Protein AF-A0A847JLF2-F1 (afdb_monomer_lite)

Foldseek 3Di:
DCVVVVVVVVVPDDPQDADEAEAPFPDPDQQVPDPCSLVRLQVRLVVCVVVVHQEYEHQAQDDDPVSVVSCVVRNPRRQEYAYHPADEDDGDFDADASYTRGYAPDDHPVCNPPALVVRLVVVVVVVVPDPDPPDAHHHHDDCVRDPPVSVVVSVVPPPDPSDDDGYPSVSSVVVNVVVVHD

Secondary structure (DSSP, 8-state):
--HHHHHHHHHH--TT----BPTTSSSS--GGG-TTHHHHHHHHHHHHHHTT--EEEES-SS--HHHHHHHHHH-TT--EEEE-SSBSS---EEEETTEEEEE--B-BGGGTT--HHHHHHHHHHHHHH--SSS----B---TTT--HHHHHHHHHT---TT-----HHHHHHHHHHHTT--

pLDDT: mean 93.39, std 6.18, range [45.09, 98.31]

Radius of gyration: 16.46 Å; chains: 1; bounding box: 40×37×43 Å

Structure (mmCIF, N/CA/C/O backbone):
data_AF-A0A847JLF2-F1
#
_entry.id   AF-A0A847JLF2-F1
#
loop_
_atom_site.group_PDB
_atom_site.id
_atom_site.type_symbol
_atom_site.label_atom_id
_atom_site.label_alt_id
_atom_site.label_comp_id
_atom_site.label_asym_id
_atom_site.label_entity_id
_atom_site.label_seq_id
_atom_site.pdbx_PDB_ins_code
_atom_site.Cartn_x
_atom_site.Cartn_y
_atom_site.Cartn_z
_atom_site.occupancy
_atom_site.B_iso_or_equiv
_atom_site.auth_seq_id
_atom_site.auth_comp_id
_atom_site.auth_asym_id
_atom_site.auth_atom_id
_atom_site.pdbx_PDB_model_num
ATOM 1 N N . ILE A 1 1 ? 17.623 -10.512 -7.461 1.00 85.69 1 ILE A N 1
ATOM 2 C CA . ILE A 1 1 ? 18.823 -9.986 -6.758 1.00 85.69 1 ILE A CA 1
ATOM 3 C C . ILE A 1 1 ? 19.161 -10.735 -5.464 1.00 85.69 1 ILE A C 1
ATOM 5 O O . ILE A 1 1 ? 20.339 -10.881 -5.190 1.00 85.69 1 ILE A O 1
ATOM 9 N N . ALA A 1 2 ? 18.183 -11.239 -4.695 1.00 94.06 2 ALA A N 1
ATOM 10 C CA . ALA A 1 2 ? 18.441 -12.006 -3.467 1.00 94.06 2 ALA A CA 1
ATOM 11 C C . ALA A 1 2 ? 17.383 -13.119 -3.257 1.00 94.06 2 ALA A C 1
ATOM 13 O O . ALA A 1 2 ? 16.514 -12.974 -2.398 1.00 94.06 2 ALA A O 1
ATOM 14 N N . PRO A 1 3 ? 17.403 -14.206 -4.056 1.00 93.00 3 PRO A N 1
ATOM 15 C CA . PRO A 1 3 ? 16.352 -15.232 -4.028 1.00 93.00 3 PRO A CA 1
ATOM 16 C C . PRO A 1 3 ? 16.205 -15.912 -2.658 1.00 93.00 3 PRO A C 1
ATOM 18 O O . PRO A 1 3 ? 15.087 -16.065 -2.189 1.00 93.00 3 PRO A O 1
ATOM 21 N N . ALA A 1 4 ? 17.309 -16.206 -1.964 1.00 96.94 4 ALA A N 1
ATOM 22 C CA . ALA A 1 4 ? 17.264 -16.817 -0.631 1.00 96.94 4 ALA A CA 1
ATOM 23 C C . ALA A 1 4 ? 16.631 -15.904 0.438 1.00 96.94 4 ALA A C 1
ATOM 25 O O . ALA A 1 4 ? 15.988 -16.378 1.370 1.00 96.94 4 ALA A O 1
ATOM 26 N N . LEU A 1 5 ? 16.795 -14.581 0.311 1.00 96.44 5 LEU A N 1
ATOM 27 C CA . LEU A 1 5 ? 16.148 -13.637 1.224 1.00 96.44 5 LEU A CA 1
ATOM 28 C C . LEU A 1 5 ? 14.638 -13.586 0.970 1.00 96.44 5 LEU A C 1
ATOM 30 O O . LEU A 1 5 ? 13.864 -13.571 1.921 1.00 96.44 5 LEU A O 1
ATOM 34 N N . LEU A 1 6 ? 14.229 -13.592 -0.301 1.00 94.00 6 LEU A N 1
ATOM 35 C CA . LEU A 1 6 ? 12.818 -13.668 -0.673 1.00 94.00 6 LEU A CA 1
ATOM 36 C C . LEU A 1 6 ? 12.184 -14.968 -0.162 1.00 94.00 6 LEU A C 1
ATOM 38 O O . LEU A 1 6 ? 11.143 -14.914 0.482 1.00 94.00 6 LEU A O 1
ATOM 42 N N . GLU A 1 7 ? 12.837 -16.109 -0.386 1.00 95.12 7 GLU A N 1
ATOM 43 C CA . GLU A 1 7 ? 12.384 -17.415 0.101 1.00 95.12 7 GLU A CA 1
ATOM 44 C C . GLU A 1 7 ? 12.225 -17.426 1.623 1.00 95.12 7 GLU A C 1
ATOM 46 O O . GLU A 1 7 ? 11.225 -17.921 2.133 1.00 95.12 7 GLU A O 1
ATOM 51 N N . ARG A 1 8 ? 13.153 -16.799 2.357 1.00 96.50 8 ARG A N 1
ATOM 52 C CA . ARG A 1 8 ? 13.026 -16.645 3.807 1.00 96.50 8 ARG A CA 1
ATOM 53 C C . ARG A 1 8 ? 11.766 -15.869 4.199 1.00 96.50 8 ARG A C 1
ATOM 55 O O . ARG A 1 8 ? 11.070 -16.312 5.103 1.00 96.50 8 ARG A O 1
ATOM 62 N N . TYR A 1 9 ? 11.473 -14.735 3.560 1.00 95.25 9 TYR A N 1
ATOM 63 C CA . TYR A 1 9 ? 10.260 -13.970 3.875 1.00 95.25 9 TYR A CA 1
ATOM 64 C C . TYR A 1 9 ? 8.991 -14.750 3.535 1.00 95.25 9 TYR A C 1
ATOM 66 O O . TYR A 1 9 ? 8.081 -14.806 4.355 1.00 95.25 9 TYR A O 1
ATOM 74 N N . LEU A 1 10 ? 8.951 -15.390 2.365 1.00 93.69 10 LEU A N 1
ATOM 75 C CA . LEU A 1 10 ? 7.804 -16.195 1.942 1.00 93.69 10 LEU A CA 1
ATOM 76 C C . LEU A 1 10 ? 7.587 -17.407 2.858 1.00 93.69 10 LEU A C 1
ATOM 78 O O . LEU A 1 10 ? 6.455 -17.703 3.212 1.00 93.69 10 LEU A O 1
ATOM 82 N N . GLY A 1 11 ? 8.659 -18.075 3.288 1.00 95.00 11 GLY A N 1
ATOM 83 C CA . GLY A 1 11 ? 8.584 -19.231 4.184 1.00 95.00 11 GLY A CA 1
ATOM 84 C C . GLY A 1 11 ? 8.275 -18.891 5.646 1.00 95.00 11 GLY A C 1
ATOM 85 O O . GLY A 1 11 ? 7.952 -19.792 6.414 1.00 95.00 11 GLY A O 1
ATOM 86 N N . GLN A 1 12 ? 8.396 -17.621 6.050 1.00 96.19 12 GLN A N 1
ATOM 87 C CA . GLN A 1 12 ? 8.065 -17.149 7.402 1.00 96.19 12 GLN A CA 1
ATOM 88 C C . GLN A 1 12 ? 6.726 -16.407 7.478 1.00 96.19 12 GLN A C 1
ATOM 90 O O . GLN A 1 12 ? 6.264 -16.139 8.585 1.00 96.19 12 GLN A O 1
ATOM 95 N N . ALA A 1 13 ? 6.125 -16.066 6.336 1.00 94.31 13 ALA A N 1
ATOM 96 C CA . ALA A 1 13 ? 4.830 -15.407 6.280 1.00 94.31 13 ALA A CA 1
ATOM 97 C C . ALA A 1 13 ? 3.734 -16.326 6.838 1.00 94.31 13 ALA A C 1
ATOM 99 O O . ALA A 1 13 ? 3.621 -17.492 6.454 1.00 94.31 13 ALA A O 1
ATOM 100 N N . SER A 1 14 ? 2.932 -15.793 7.753 1.00 94.88 14 SER A N 1
ATOM 101 C CA . SER A 1 14 ? 1.706 -16.423 8.231 1.00 94.88 14 SER A CA 1
ATOM 102 C C . SER A 1 14 ? 0.548 -16.190 7.256 1.00 94.88 14 SER A C 1
ATOM 104 O O . SER A 1 14 ? 0.658 -15.424 6.299 1.00 94.88 14 SER A O 1
ATOM 106 N N . GLU A 1 15 ? -0.599 -16.817 7.518 1.00 94.12 15 GLU A N 1
ATOM 107 C CA . GLU A 1 15 ? -1.830 -16.563 6.758 1.00 94.12 15 GLU A CA 1
ATOM 108 C C . GLU A 1 15 ? -2.351 -15.126 6.926 1.00 94.12 15 GLU A C 1
ATOM 110 O O . GLU A 1 15 ? -3.126 -14.669 6.094 1.00 94.12 15 GLU A O 1
ATOM 115 N N . GLU A 1 16 ? -1.895 -14.387 7.938 1.00 92.88 16 GLU A N 1
ATOM 116 C CA . GLU A 1 16 ? -2.266 -12.984 8.168 1.00 92.88 16 GLU A CA 1
ATOM 117 C C . GLU A 1 16 ? -1.297 -11.999 7.493 1.00 92.88 16 GLU A C 1
ATOM 119 O O . GLU A 1 16 ? -1.551 -10.793 7.442 1.00 92.88 16 GLU A O 1
ATOM 124 N N . ASP A 1 17 ? -0.189 -12.495 6.936 1.00 94.62 17 ASP A N 1
ATOM 125 C CA . ASP A 1 17 ? 0.800 -11.674 6.253 1.00 94.62 17 ASP A CA 1
ATOM 126 C C . ASP A 1 17 ? 0.485 -11.553 4.758 1.00 94.62 17 ASP A C 1
ATOM 128 O O . ASP A 1 17 ? 0.138 -12.513 4.069 1.00 94.62 17 ASP A O 1
ATOM 132 N N . CYS A 1 18 ? 0.665 -10.346 4.221 1.00 95.12 18 CYS A N 1
ATOM 133 C CA . CYS A 1 18 ? 0.537 -10.074 2.794 1.00 95.12 18 CYS A CA 1
ATOM 134 C C . CYS A 1 18 ? 1.832 -9.450 2.275 1.00 95.12 18 CYS A C 1
ATOM 136 O O . CYS A 1 18 ? 2.167 -8.309 2.602 1.00 95.12 18 CYS A O 1
ATOM 138 N N . ILE A 1 19 ? 2.564 -10.194 1.444 1.00 95.56 19 ILE A N 1
ATOM 139 C CA . ILE A 1 19 ? 3.737 -9.662 0.751 1.00 95.56 19 ILE A CA 1
ATOM 140 C C . ILE A 1 19 ? 3.269 -8.849 -0.457 1.00 95.56 19 ILE A C 1
ATOM 142 O O . ILE A 1 19 ? 2.570 -9.351 -1.337 1.00 95.56 19 ILE A O 1
ATOM 146 N N . ILE A 1 20 ? 3.689 -7.586 -0.507 1.00 95.81 20 ILE A N 1
ATOM 147 C CA . ILE A 1 20 ? 3.335 -6.643 -1.571 1.00 95.81 20 ILE A CA 1
ATOM 148 C C . ILE A 1 20 ? 4.580 -6.217 -2.346 1.00 95.81 20 ILE A C 1
ATOM 150 O O . ILE A 1 20 ? 5.665 -6.071 -1.777 1.00 95.81 20 ILE A O 1
ATOM 154 N N . ALA A 1 21 ? 4.430 -5.959 -3.645 1.00 96.56 21 ALA A N 1
ATOM 155 C CA . ALA A 1 21 ? 5.510 -5.358 -4.416 1.00 96.56 21 ALA A CA 1
ATOM 156 C C . ALA A 1 21 ? 5.692 -3.893 -3.996 1.00 96.56 21 ALA A C 1
ATOM 158 O O . ALA A 1 21 ? 4.724 -3.134 -3.877 1.00 96.56 21 ALA A O 1
ATOM 159 N N . GLY A 1 22 ? 6.944 -3.493 -3.776 1.00 93.88 22 GLY A N 1
ATOM 160 C CA . GLY A 1 22 ? 7.293 -2.120 -3.429 1.00 93.88 22 GLY A CA 1
ATOM 161 C C . GLY A 1 22 ? 6.982 -1.123 -4.554 1.00 93.88 22 GLY A C 1
ATOM 162 O O . GLY A 1 22 ? 6.673 -1.511 -5.681 1.00 93.88 22 GLY A O 1
ATOM 163 N N . PRO A 1 23 ? 7.066 0.186 -4.276 1.00 93.62 23 PRO A N 1
ATOM 164 C CA . PRO A 1 23 ? 6.735 1.205 -5.260 1.00 93.62 23 PRO A CA 1
ATOM 165 C C . PRO A 1 23 ? 7.698 1.158 -6.441 1.00 93.62 23 PRO A C 1
ATOM 167 O O . PRO A 1 23 ? 8.887 1.075 -6.206 1.00 93.62 23 PRO A O 1
ATOM 170 N N . SER A 1 24 ? 7.284 1.210 -7.708 1.00 94.44 24 SER A N 1
ATOM 171 C CA . SER A 1 24 ? 5.900 1.105 -8.213 1.00 94.44 24 SER A CA 1
ATOM 172 C C . SER A 1 24 ? 5.676 -0.214 -8.965 1.00 94.44 24 SER A C 1
ATOM 174 O O . SER A 1 24 ? 5.024 -0.221 -10.010 1.00 94.44 24 SER A O 1
ATOM 176 N N . GLY A 1 25 ? 6.264 -1.307 -8.471 1.00 95.38 25 GLY A N 1
ATOM 177 C CA . GLY A 1 25 ? 6.326 -2.605 -9.135 1.00 95.38 25 GLY A CA 1
ATOM 178 C C . GLY A 1 25 ? 7.646 -3.328 -8.871 1.00 95.38 25 GLY A C 1
ATOM 179 O O . GLY A 1 25 ? 8.142 -3.359 -7.748 1.00 95.38 25 GLY A O 1
ATOM 180 N N . ALA A 1 26 ? 8.263 -3.867 -9.924 1.00 94.69 26 ALA A N 1
ATOM 181 C CA . ALA A 1 26 ? 9.539 -4.590 -9.848 1.00 94.69 26 ALA A CA 1
ATOM 182 C C . ALA A 1 26 ? 10.765 -3.715 -9.495 1.00 94.69 26 ALA A C 1
ATOM 184 O O . ALA A 1 26 ? 11.894 -4.203 -9.458 1.00 94.69 26 ALA A O 1
ATOM 185 N N . GLY A 1 27 ? 10.577 -2.417 -9.251 1.00 94.19 27 GLY A N 1
ATOM 186 C CA . GLY A 1 27 ? 11.656 -1.505 -8.888 1.00 94.19 27 GLY A CA 1
ATOM 187 C C . GLY A 1 27 ? 11.159 -0.120 -8.494 1.00 94.19 27 GLY A C 1
ATOM 188 O O . GLY A 1 27 ? 10.014 0.245 -8.768 1.00 94.19 27 GLY A O 1
ATOM 189 N N . TYR A 1 28 ? 12.052 0.665 -7.892 1.00 94.94 28 TYR A N 1
ATOM 190 C CA . TYR A 1 28 ? 11.720 1.992 -7.388 1.00 94.94 28 TYR A CA 1
ATOM 191 C C . TYR A 1 28 ? 11.638 3.040 -8.491 1.00 94.94 28 TYR A C 1
ATOM 193 O O . TYR A 1 28 ? 12.649 3.577 -8.937 1.00 94.94 28 TYR A O 1
ATOM 201 N N . VAL A 1 29 ? 10.411 3.310 -8.948 1.00 95.19 29 VAL A N 1
ATOM 202 C CA . VAL A 1 29 ? 10.138 4.224 -10.063 1.00 95.19 29 VAL A CA 1
ATOM 203 C C . VAL A 1 29 ? 8.956 5.144 -9.783 1.00 95.19 29 VAL A C 1
ATOM 205 O O . VAL A 1 29 ? 8.016 4.801 -9.061 1.00 95.19 29 VAL A O 1
ATOM 208 N N . ILE A 1 30 ? 8.981 6.296 -10.450 1.00 94.25 30 ILE A N 1
ATOM 209 C CA . ILE A 1 30 ? 7.856 7.219 -10.583 1.00 94.25 30 ILE A CA 1
ATOM 210 C C . ILE A 1 30 ? 7.217 6.917 -11.952 1.00 94.25 30 ILE A C 1
ATOM 212 O O . ILE A 1 30 ? 7.795 7.304 -12.967 1.00 94.25 30 ILE A O 1
ATOM 216 N N . PRO A 1 31 ? 6.054 6.232 -12.031 1.00 93.75 31 PRO A N 1
ATOM 217 C CA . PRO A 1 31 ? 5.489 5.724 -13.289 1.00 93.75 31 PRO A CA 1
ATOM 218 C C . PRO A 1 31 ? 5.456 6.691 -14.489 1.00 93.75 31 PRO A C 1
ATOM 220 O O . PRO A 1 31 ? 5.807 6.266 -15.587 1.00 93.75 31 PRO A O 1
ATOM 223 N N . PRO A 1 32 ? 5.082 7.983 -14.354 1.00 93.06 32 PRO A N 1
ATOM 224 C CA . PRO A 1 32 ? 5.092 8.910 -15.486 1.00 93.06 32 PRO A CA 1
ATOM 225 C C . PRO A 1 32 ? 6.489 9.220 -16.045 1.00 93.06 32 PRO A C 1
ATOM 227 O O . PRO A 1 32 ? 6.557 9.770 -17.142 1.00 93.06 32 PRO A O 1
ATOM 230 N N . LEU A 1 33 ? 7.564 8.897 -15.317 1.00 95.06 33 LEU A N 1
ATOM 231 C CA . LEU A 1 33 ? 8.955 9.105 -15.733 1.00 95.06 33 LEU A CA 1
ATOM 232 C C . LEU A 1 33 ? 9.584 7.857 -16.372 1.00 95.06 33 LEU A C 1
ATOM 234 O O . LEU A 1 33 ? 10.713 7.930 -16.848 1.00 95.06 33 LEU A O 1
ATOM 238 N N . VAL A 1 34 ? 8.882 6.719 -16.390 1.00 96.44 34 VAL A N 1
ATOM 239 C CA . VAL A 1 34 ? 9.373 5.485 -17.018 1.00 96.44 34 VAL A CA 1
ATOM 240 C C . VAL A 1 34 ? 9.228 5.604 -18.544 1.00 96.44 34 VAL A C 1
ATOM 242 O O . VAL A 1 34 ? 8.097 5.771 -19.010 1.00 96.44 34 VAL A O 1
ATOM 245 N N . PRO A 1 35 ? 10.319 5.505 -19.335 1.00 95.00 35 PRO A N 1
ATOM 246 C CA . PRO A 1 35 ? 10.264 5.701 -20.789 1.00 95.00 35 PRO A CA 1
ATOM 247 C C . PRO A 1 35 ? 9.316 4.736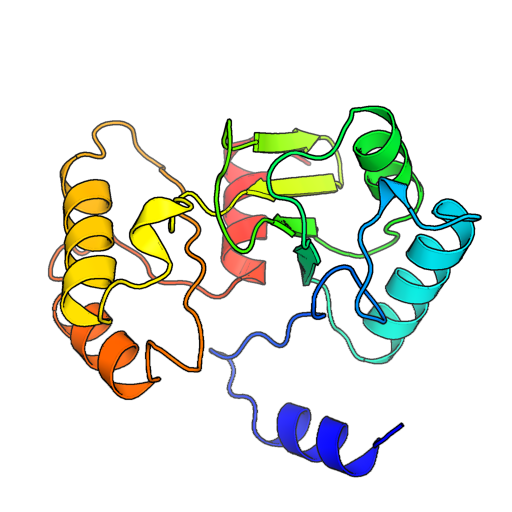 -21.514 1.00 95.00 35 PRO A C 1
ATOM 249 O O . PRO A 1 35 ? 8.509 5.171 -22.331 1.00 95.00 35 PRO A O 1
ATOM 252 N N . ASP A 1 36 ? 9.369 3.445 -21.168 1.00 97.31 36 ASP A N 1
ATOM 253 C CA . ASP A 1 36 ? 8.436 2.415 -21.645 1.00 97.31 36 ASP A CA 1
ATOM 254 C C . ASP A 1 36 ? 7.645 1.837 -20.466 1.00 97.31 36 ASP A C 1
ATOM 256 O O . ASP A 1 36 ? 7.904 0.746 -19.949 1.00 97.31 36 ASP A O 1
ATOM 260 N N . LEU A 1 37 ? 6.688 2.634 -19.988 1.00 97.62 37 LEU A N 1
ATOM 261 C CA . LEU A 1 37 ? 5.816 2.242 -18.886 1.00 97.62 37 LEU A CA 1
ATOM 262 C C . LEU A 1 37 ? 5.030 0.941 -19.176 1.00 97.62 37 LEU A C 1
ATOM 264 O O . LEU A 1 37 ? 4.969 0.099 -18.280 1.00 97.62 37 LEU A O 1
ATOM 268 N N . PRO A 1 38 ? 4.448 0.714 -20.374 1.00 98.06 38 PRO A N 1
ATOM 269 C CA . PRO A 1 38 ? 3.805 -0.561 -20.700 1.00 98.06 38 PRO A CA 1
ATOM 270 C C . PRO A 1 38 ? 4.704 -1.785 -20.522 1.00 98.06 38 PRO A C 1
ATOM 272 O O . PRO A 1 38 ? 4.267 -2.755 -19.900 1.00 98.06 38 PRO A O 1
ATOM 275 N N . ALA A 1 39 ? 5.934 -1.759 -21.044 1.00 98.31 39 ALA A N 1
ATOM 276 C CA . ALA A 1 39 ? 6.862 -2.879 -20.897 1.00 98.31 39 ALA A CA 1
ATOM 277 C C . ALA A 1 39 ? 7.219 -3.119 -19.424 1.00 98.31 39 ALA A C 1
ATOM 279 O O . ALA A 1 39 ? 7.182 -4.256 -18.958 1.00 98.31 39 ALA A O 1
ATOM 280 N N . TYR A 1 40 ? 7.468 -2.044 -18.671 1.00 98.25 40 TYR A N 1
ATOM 281 C CA . TYR A 1 40 ? 7.754 -2.126 -17.239 1.00 98.25 40 TYR A CA 1
ATOM 282 C C . TYR A 1 40 ? 6.604 -2.748 -16.428 1.00 98.25 40 TYR A C 1
ATOM 284 O O . TYR A 1 40 ? 6.845 -3.581 -15.552 1.00 98.25 40 TYR A O 1
ATOM 292 N N . ILE A 1 41 ? 5.349 -2.373 -16.711 1.00 97.88 41 ILE A N 1
ATOM 293 C CA . ILE A 1 41 ? 4.184 -2.925 -15.998 1.00 97.88 41 ILE A CA 1
ATOM 294 C C . ILE A 1 41 ? 4.018 -4.412 -16.319 1.00 97.88 41 ILE A C 1
ATOM 296 O O . ILE A 1 41 ? 3.792 -5.198 -15.404 1.00 97.88 41 ILE A O 1
ATOM 300 N N . LYS A 1 42 ? 4.179 -4.811 -17.589 1.00 98.19 42 LYS A N 1
ATOM 301 C CA . LYS A 1 42 ? 4.103 -6.227 -17.985 1.00 98.19 42 LYS A CA 1
ATOM 302 C C . LYS A 1 42 ? 5.164 -7.067 -17.283 1.00 98.19 42 LYS A C 1
ATOM 304 O O . LYS A 1 42 ? 4.850 -8.142 -16.787 1.00 98.19 42 LYS A O 1
ATOM 309 N N . GLU A 1 43 ? 6.395 -6.566 -17.210 1.00 98.06 43 GLU A N 1
ATOM 310 C CA . GLU A 1 43 ? 7.472 -7.273 -16.516 1.00 98.06 43 GLU A CA 1
ATOM 311 C C . GLU A 1 43 ? 7.234 -7.326 -15.003 1.00 98.06 43 GLU A C 1
ATOM 313 O O . GLU A 1 43 ? 7.458 -8.359 -14.378 1.00 98.06 43 GLU A O 1
ATOM 318 N N . THR A 1 44 ? 6.690 -6.255 -14.419 1.00 97.88 44 THR A N 1
ATOM 319 C CA . THR A 1 44 ? 6.240 -6.264 -13.021 1.00 97.88 44 THR A CA 1
ATOM 320 C C . THR A 1 44 ? 5.189 -7.344 -12.782 1.00 97.88 44 THR A C 1
ATOM 322 O O . THR A 1 44 ? 5.345 -8.126 -11.849 1.00 97.88 44 THR A O 1
ATOM 325 N N . ALA A 1 45 ? 4.148 -7.409 -13.615 1.00 97.50 45 ALA A N 1
ATOM 326 C CA . ALA A 1 45 ? 3.088 -8.406 -13.489 1.00 97.50 45 ALA A CA 1
ATOM 327 C C . ALA A 1 45 ? 3.644 -9.829 -13.623 1.00 97.50 45 ALA A C 1
ATOM 329 O O . ALA A 1 45 ? 3.353 -10.675 -12.785 1.00 97.50 45 ALA A O 1
ATOM 330 N N . ARG A 1 46 ? 4.517 -10.070 -14.610 1.00 97.88 46 ARG A N 1
ATOM 331 C CA . ARG A 1 46 ? 5.186 -11.363 -14.805 1.00 97.88 46 ARG A CA 1
ATOM 332 C C . ARG A 1 46 ? 5.966 -11.792 -13.559 1.00 97.88 46 ARG A C 1
ATOM 334 O O . ARG A 1 46 ? 5.749 -12.886 -13.058 1.00 97.88 46 ARG A O 1
ATOM 341 N N . ILE A 1 47 ? 6.828 -10.918 -13.031 1.00 96.56 47 ILE A N 1
ATOM 342 C CA . ILE A 1 47 ? 7.630 -11.211 -11.833 1.00 96.56 47 ILE A CA 1
ATOM 343 C C . ILE A 1 47 ? 6.733 -11.472 -10.623 1.00 96.56 47 ILE A C 1
ATOM 345 O O . ILE A 1 47 ? 6.995 -12.404 -9.874 1.00 96.56 47 ILE A O 1
ATOM 349 N N . CYS A 1 48 ? 5.697 -10.656 -10.415 1.00 96.75 48 CYS A N 1
ATOM 350 C CA . CYS A 1 48 ? 4.794 -10.817 -9.278 1.00 96.75 48 CYS A CA 1
ATOM 351 C C . CYS A 1 48 ? 4.010 -12.133 -9.365 1.00 96.75 48 CYS A C 1
ATOM 353 O O . CYS A 1 48 ? 3.916 -12.839 -8.362 1.00 96.75 48 CYS A O 1
ATOM 355 N N . ASN A 1 49 ? 3.536 -12.499 -10.559 1.00 95.88 49 ASN A N 1
ATOM 356 C CA . ASN A 1 49 ? 2.851 -13.765 -10.814 1.00 95.88 49 ASN A CA 1
ATOM 357 C C . ASN A 1 49 ? 3.742 -14.977 -10.506 1.00 95.88 49 ASN A C 1
ATOM 359 O O . ASN A 1 49 ? 3.272 -15.914 -9.864 1.00 95.88 49 ASN A O 1
ATOM 363 N N . ASP A 1 50 ? 5.023 -14.939 -10.890 1.00 94.69 50 ASP A N 1
ATOM 364 C CA . ASP A 1 50 ? 5.971 -16.041 -10.652 1.00 94.69 50 ASP A CA 1
ATOM 365 C C . ASP A 1 50 ? 6.134 -16.383 -9.157 1.00 94.69 50 ASP A C 1
ATOM 367 O O . ASP A 1 50 ? 6.511 -17.502 -8.814 1.00 94.69 50 ASP A O 1
ATOM 371 N N . ILE A 1 51 ? 5.863 -15.426 -8.261 1.00 92.50 51 ILE A N 1
ATOM 372 C CA . ILE A 1 51 ? 6.039 -15.567 -6.805 1.00 92.50 51 ILE A CA 1
ATOM 373 C C . ILE A 1 51 ? 4.745 -15.334 -6.011 1.00 92.50 51 ILE A C 1
ATOM 375 O O . ILE A 1 51 ? 4.791 -15.193 -4.791 1.00 92.50 51 ILE A O 1
ATOM 379 N N . GLY A 1 52 ? 3.594 -15.279 -6.687 1.00 93.44 52 GLY A N 1
ATOM 380 C CA . GLY A 1 52 ? 2.279 -15.158 -6.051 1.00 93.44 52 GLY A CA 1
ATOM 381 C C . GLY A 1 52 ? 1.963 -13.797 -5.415 1.00 93.44 52 GLY A C 1
ATOM 382 O O . GLY A 1 52 ? 1.018 -13.700 -4.634 1.00 93.44 52 GLY A O 1
ATOM 383 N N . ILE A 1 53 ? 2.703 -12.732 -5.737 1.00 95.94 53 ILE A N 1
ATOM 384 C CA . ILE A 1 53 ? 2.369 -11.374 -5.285 1.00 95.94 53 ILE A CA 1
ATOM 385 C C . ILE A 1 53 ? 1.244 -10.820 -6.158 1.00 95.94 53 ILE A C 1
ATOM 387 O O . ILE A 1 53 ? 1.339 -10.807 -7.382 1.00 95.94 53 ILE A O 1
ATOM 391 N N . ARG A 1 54 ? 0.188 -10.300 -5.528 1.00 95.81 54 ARG A N 1
ATOM 392 C CA . ARG A 1 54 ? -0.982 -9.757 -6.244 1.00 95.81 54 ARG A CA 1
ATOM 393 C C . ARG A 1 54 ? -1.221 -8.269 -6.024 1.00 95.81 54 ARG A C 1
ATOM 395 O O . ARG A 1 54 ? -1.991 -7.669 -6.768 1.00 95.81 54 ARG A O 1
ATOM 402 N N . VAL A 1 55 ? -0.573 -7.668 -5.028 1.00 97.38 55 VAL A N 1
ATOM 403 C CA . VAL A 1 55 ? -0.770 -6.262 -4.654 1.00 97.38 55 VAL A CA 1
ATOM 404 C C . VAL A 1 55 ? 0.529 -5.491 -4.815 1.00 97.38 55 VAL A C 1
ATOM 406 O O . VAL A 1 55 ? 1.602 -5.956 -4.426 1.00 97.38 55 VAL A O 1
ATOM 409 N N . VAL A 1 56 ? 0.426 -4.291 -5.378 1.00 97.25 56 VAL A N 1
ATOM 410 C CA . VAL A 1 56 ? 1.569 -3.413 -5.635 1.00 97.25 56 VAL A CA 1
ATOM 411 C C . VAL A 1 56 ? 1.370 -2.084 -4.918 1.00 97.25 56 VAL A C 1
ATOM 413 O O . VAL A 1 56 ? 0.310 -1.469 -5.003 1.00 97.25 56 VAL A O 1
ATOM 416 N N . THR A 1 57 ? 2.397 -1.587 -4.238 1.00 95.69 57 THR A N 1
ATOM 417 C CA . THR A 1 57 ? 2.390 -0.193 -3.791 1.00 95.69 57 THR A CA 1
ATOM 418 C C . THR A 1 57 ? 2.699 0.721 -4.971 1.00 95.69 57 THR A C 1
ATOM 420 O O . THR A 1 57 ? 3.597 0.425 -5.748 1.00 95.69 57 THR A O 1
ATOM 423 N N . SER A 1 58 ? 2.017 1.855 -5.127 1.00 94.25 58 SER A N 1
ATOM 424 C CA . SER A 1 58 ? 2.439 2.895 -6.083 1.00 94.25 58 SER A CA 1
ATOM 425 C C . SER A 1 58 ? 3.080 4.074 -5.363 1.00 94.25 58 SER A C 1
ATOM 427 O O . SER A 1 58 ? 2.575 4.509 -4.331 1.00 94.25 58 SER A O 1
ATOM 429 N N . TYR A 1 59 ? 4.154 4.643 -5.920 1.00 91.88 59 TYR A N 1
ATOM 430 C CA . TYR A 1 59 ? 4.783 5.841 -5.351 1.00 91.88 59 TYR A CA 1
ATOM 431 C C . TYR A 1 59 ? 3.821 7.040 -5.320 1.00 91.88 59 TYR A C 1
ATOM 433 O O . TYR A 1 59 ? 3.798 7.811 -4.362 1.00 91.88 59 TYR A O 1
ATOM 441 N N . ILE A 1 60 ? 3.011 7.197 -6.370 1.00 91.00 60 ILE A N 1
ATOM 442 C CA . ILE A 1 60 ? 2.147 8.363 -6.563 1.00 91.00 60 ILE A CA 1
ATOM 443 C C . ILE A 1 60 ? 0.730 8.023 -6.114 1.00 91.00 60 ILE A C 1
ATOM 445 O O . ILE A 1 60 ? 0.124 7.106 -6.657 1.00 91.00 60 ILE A O 1
ATOM 449 N N . ALA A 1 61 ? 0.185 8.806 -5.180 1.00 92.56 61 ALA A N 1
ATOM 450 C CA . ALA A 1 61 ? -1.197 8.661 -4.721 1.00 92.56 61 ALA A CA 1
ATOM 451 C C . ALA A 1 61 ? -2.218 8.967 -5.830 1.00 92.56 61 ALA A C 1
ATOM 453 O O . ALA A 1 61 ? -3.246 8.313 -5.909 1.00 92.56 61 ALA A O 1
ATOM 454 N N . ASP A 1 62 ? -1.933 9.944 -6.694 1.00 92.81 62 ASP A N 1
ATOM 455 C CA . ASP A 1 62 ? -2.840 10.431 -7.736 1.00 92.81 62 ASP A CA 1
ATOM 456 C C . ASP A 1 62 ? -2.139 10.526 -9.106 1.00 92.81 62 ASP A C 1
ATOM 458 O O . ASP A 1 62 ? -1.692 11.599 -9.528 1.00 92.81 62 ASP A O 1
ATOM 462 N N . PRO A 1 63 ? -1.943 9.398 -9.806 1.00 92.38 63 PRO A N 1
ATOM 463 C CA . PRO A 1 63 ? -1.289 9.407 -11.103 1.00 92.38 63 PRO A CA 1
ATOM 464 C C . PRO A 1 63 ? -2.211 9.976 -12.190 1.00 92.38 63 PRO A C 1
ATOM 466 O O . PRO A 1 63 ? -3.437 9.854 -12.158 1.00 92.38 63 PRO A O 1
ATOM 469 N N . CYS A 1 64 ? -1.616 10.558 -13.234 1.00 92.56 64 CYS A 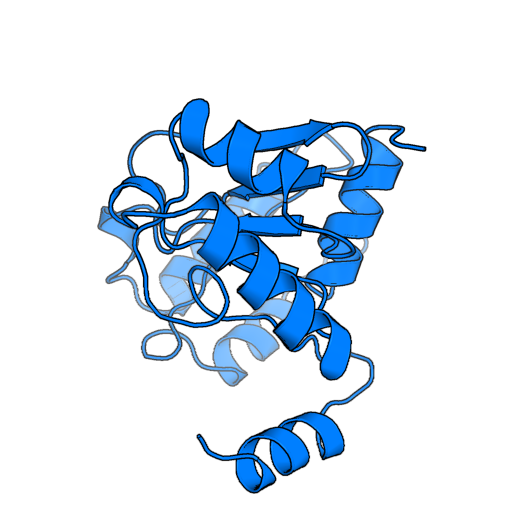N 1
ATOM 470 C CA . CYS A 1 64 ? -2.393 11.087 -14.349 1.00 92.56 64 CYS A CA 1
ATOM 471 C C . CYS A 1 64 ? -3.150 9.972 -15.102 1.00 92.56 64 CYS A C 1
ATOM 473 O O . CYS A 1 64 ? -2.736 8.810 -15.137 1.00 92.56 64 CYS A O 1
ATOM 475 N N . ARG A 1 65 ? -4.233 10.339 -15.803 1.00 93.50 65 ARG A N 1
ATOM 476 C CA . ARG A 1 65 ? -5.093 9.391 -16.546 1.00 93.50 65 ARG A CA 1
ATOM 477 C C . ARG A 1 65 ? -4.327 8.479 -17.510 1.00 93.50 65 ARG A C 1
ATOM 479 O O . ARG A 1 65 ? -4.742 7.348 -17.743 1.00 93.50 65 ARG A O 1
ATOM 486 N N . ARG A 1 66 ? -3.221 8.957 -18.094 1.00 94.94 66 ARG A N 1
ATOM 487 C CA . ARG A 1 66 ? -2.372 8.141 -18.976 1.00 94.94 66 ARG A CA 1
ATOM 488 C C . ARG A 1 66 ? -1.768 6.956 -18.224 1.00 94.94 66 ARG A C 1
ATOM 490 O O . ARG A 1 66 ? -1.845 5.845 -18.733 1.00 94.94 66 ARG A O 1
ATOM 497 N N . VAL A 1 67 ? -1.222 7.189 -17.032 1.00 95.62 67 VAL A N 1
ATOM 498 C CA . VAL A 1 67 ? -0.636 6.140 -16.188 1.00 95.62 67 VAL A CA 1
ATOM 499 C C . VAL A 1 67 ? -1.713 5.143 -15.767 1.00 95.62 67 VAL A C 1
ATOM 501 O O . VAL A 1 67 ? -1.529 3.955 -15.996 1.00 95.62 67 VAL A O 1
ATOM 504 N N . LEU A 1 68 ? -2.870 5.609 -15.279 1.00 95.06 68 LEU A N 1
ATOM 505 C CA . LEU A 1 68 ? -3.986 4.726 -14.896 1.00 95.06 68 LEU A CA 1
ATOM 506 C C . LEU A 1 68 ? -4.420 3.796 -16.036 1.00 95.06 68 LEU A C 1
ATOM 508 O O . LEU A 1 68 ? -4.591 2.602 -15.822 1.00 95.06 68 LEU A O 1
ATOM 512 N N . ARG A 1 69 ? -4.531 4.315 -17.268 1.00 94.94 69 ARG A N 1
ATOM 513 C CA . ARG A 1 69 ? -4.863 3.488 -18.441 1.00 94.94 69 ARG A CA 1
ATOM 514 C C . ARG A 1 69 ? -3.798 2.443 -18.756 1.00 94.94 69 ARG A C 1
ATOM 516 O O . ARG A 1 69 ? -4.146 1.383 -19.261 1.00 94.94 69 ARG A O 1
ATOM 523 N N . HIS A 1 70 ? -2.521 2.749 -18.536 1.00 96.00 70 HIS A N 1
ATOM 524 C CA . HIS A 1 70 ? -1.456 1.771 -18.742 1.00 96.00 70 HIS A CA 1
ATOM 525 C C . HIS A 1 70 ? -1.466 0.697 -17.662 1.00 96.00 70 HIS A C 1
ATOM 527 O O . HIS A 1 70 ? -1.373 -0.470 -18.021 1.00 96.00 70 HIS A O 1
ATOM 533 N N . LEU A 1 71 ? -1.648 1.070 -16.392 1.00 95.44 71 LEU A N 1
ATOM 534 C CA . LEU A 1 71 ? -1.807 0.109 -15.297 1.00 95.44 71 LEU A CA 1
ATOM 535 C C . LEU A 1 71 ? -2.975 -0.835 -15.608 1.00 95.44 71 LEU A C 1
ATOM 537 O O . LEU A 1 71 ? -2.763 -2.017 -15.850 1.00 95.44 71 LEU A O 1
ATOM 541 N N . GLN A 1 72 ? -4.173 -0.289 -15.821 1.00 94.12 72 GLN A N 1
ATOM 542 C CA . GLN A 1 72 ? -5.363 -1.079 -16.143 1.00 94.12 72 GLN A CA 1
ATOM 543 C C . GLN A 1 72 ? -5.173 -2.049 -17.326 1.00 94.12 72 GLN A C 1
ATOM 545 O O . GLN A 1 72 ? -5.723 -3.143 -17.322 1.00 94.12 72 GLN A O 1
ATOM 550 N N . ARG A 1 73 ? -4.429 -1.662 -18.368 1.00 95.00 73 ARG A N 1
ATOM 551 C CA . ARG A 1 73 ? -4.255 -2.493 -19.575 1.00 95.00 73 ARG A CA 1
ATOM 552 C C . ARG A 1 73 ? -3.142 -3.527 -19.478 1.00 95.00 73 ARG A C 1
ATOM 554 O O . ARG A 1 73 ? -3.067 -4.396 -20.346 1.00 95.00 73 ARG A O 1
ATOM 561 N N . HIS A 1 74 ? -2.216 -3.373 -18.539 1.00 96.38 74 HIS A N 1
ATOM 562 C CA . HIS A 1 74 ? -0.958 -4.121 -18.549 1.00 96.38 74 HIS A CA 1
ATOM 563 C C . HIS A 1 74 ? -0.652 -4.826 -17.228 1.00 96.38 74 HIS A C 1
ATOM 565 O O . HIS A 1 74 ? 0.303 -5.594 -17.194 1.00 96.38 74 HIS A O 1
ATOM 571 N N . SER A 1 75 ? -1.451 -4.607 -16.179 1.00 94.00 75 SER A N 1
ATOM 572 C CA . SER A 1 75 ? -1.255 -5.208 -14.855 1.00 94.00 75 SER A CA 1
ATOM 573 C C . SER A 1 75 ? -1.500 -6.721 -14.789 1.00 94.00 75 SER A C 1
ATOM 575 O O . SER A 1 75 ? -1.150 -7.320 -13.780 1.00 94.00 75 SER A O 1
ATOM 577 N N . GLY A 1 76 ? -2.025 -7.354 -15.845 1.00 92.31 76 GLY A N 1
ATOM 578 C CA . GLY A 1 76 ? -2.219 -8.809 -15.877 1.00 92.31 76 GLY A CA 1
ATOM 579 C C . GLY A 1 76 ? -3.121 -9.279 -14.735 1.00 92.31 76 GLY A C 1
ATOM 580 O O . GLY A 1 76 ? -4.196 -8.717 -14.554 1.00 92.31 76 GLY A O 1
ATOM 581 N N . ASP A 1 77 ? -2.653 -10.258 -13.958 1.00 92.75 77 ASP A N 1
ATOM 582 C CA . ASP A 1 77 ? -3.410 -10.882 -12.858 1.00 92.75 77 ASP A CA 1
ATOM 583 C C . ASP A 1 77 ? -3.220 -10.192 -11.493 1.00 92.75 77 ASP A C 1
ATOM 585 O O . ASP A 1 77 ? -3.707 -10.674 -10.459 1.00 92.75 77 ASP A O 1
ATOM 589 N N . LEU A 1 78 ? -2.504 -9.061 -11.464 1.00 95.25 78 LEU A N 1
ATOM 590 C CA . LEU A 1 78 ? -2.407 -8.233 -10.266 1.00 95.25 78 LEU A CA 1
ATOM 591 C C . LEU A 1 78 ? -3.808 -7.786 -9.843 1.00 95.25 78 LEU A C 1
ATOM 593 O O . LEU A 1 78 ? -4.561 -7.229 -10.637 1.00 95.25 78 LEU A O 1
ATOM 597 N N . LEU A 1 79 ? -4.120 -7.960 -8.562 1.00 94.88 79 LEU A N 1
ATOM 598 C CA . LEU A 1 79 ? -5.391 -7.541 -7.980 1.00 94.88 79 LEU A CA 1
ATOM 599 C C . LEU A 1 79 ? -5.532 -6.012 -7.977 1.00 94.88 79 LEU A C 1
ATOM 601 O O . LEU A 1 79 ? -6.617 -5.475 -8.195 1.00 94.88 79 LEU A O 1
ATOM 605 N N . GLY A 1 80 ? -4.434 -5.295 -7.731 1.00 95.62 80 GLY A N 1
ATOM 606 C CA . GLY A 1 80 ? -4.439 -3.842 -7.806 1.00 95.62 80 GLY A CA 1
ATOM 607 C C . GLY A 1 80 ? -3.329 -3.152 -7.030 1.00 95.62 80 GLY A C 1
ATOM 608 O O . GLY A 1 80 ? -2.318 -3.750 -6.649 1.00 95.62 80 GLY A O 1
ATOM 609 N N . TYR A 1 81 ? -3.539 -1.853 -6.828 1.00 96.81 81 TYR A N 1
ATOM 610 C CA . TYR A 1 81 ? -2.556 -0.940 -6.266 1.00 96.81 81 TYR A CA 1
ATOM 611 C C . TYR A 1 81 ? -3.070 -0.250 -5.004 1.00 96.81 81 TYR A C 1
ATOM 613 O O . TYR A 1 81 ? -4.135 0.371 -5.033 1.00 96.81 81 TYR A O 1
ATOM 621 N N . LEU A 1 82 ? -2.258 -0.276 -3.944 1.00 96.19 82 LEU A N 1
ATOM 622 C CA . LEU A 1 82 ? -2.376 0.626 -2.794 1.00 96.19 82 LEU A CA 1
ATOM 623 C C . LEU A 1 82 ? -1.375 1.770 -2.971 1.00 96.19 82 LEU A C 1
ATOM 625 O O . LEU A 1 82 ? -0.175 1.549 -3.111 1.00 96.19 82 LEU A O 1
ATOM 629 N N . ALA A 1 83 ? -1.843 3.006 -3.059 1.00 93.44 83 ALA A N 1
ATOM 630 C CA . ALA A 1 83 ? -1.058 4.070 -3.674 1.00 93.44 83 ALA A CA 1
ATOM 631 C C . ALA A 1 83 ? -0.733 5.236 -2.744 1.00 93.44 83 ALA A C 1
ATOM 633 O O . ALA A 1 83 ? -1.587 5.747 -2.027 1.00 93.44 83 ALA A O 1
ATOM 634 N N . GLY A 1 84 ? 0.490 5.743 -2.869 1.00 87.75 84 GLY A N 1
ATOM 635 C CA . GLY A 1 84 ? 0.933 6.977 -2.242 1.00 87.75 84 GLY A CA 1
ATOM 636 C C . GLY A 1 84 ? 1.611 6.758 -0.901 1.00 87.75 84 GLY A C 1
ATOM 637 O O . GLY A 1 84 ? 0.992 6.295 0.053 1.00 87.75 84 GLY A O 1
ATOM 638 N N . TYR A 1 85 ? 2.874 7.175 -0.821 1.00 84.12 85 TYR A N 1
ATOM 639 C CA . TYR A 1 85 ? 3.562 7.342 0.460 1.00 84.12 85 TYR A CA 1
ATOM 640 C C . TYR A 1 85 ? 2.998 8.503 1.276 1.00 84.12 85 TYR A C 1
ATOM 642 O O . TYR A 1 85 ? 2.963 8.441 2.500 1.00 84.12 85 TYR A O 1
ATOM 650 N N . ALA A 1 86 ? 2.565 9.555 0.582 1.00 82.00 86 ALA A N 1
ATOM 651 C CA . ALA A 1 86 ? 1.820 10.649 1.165 1.00 82.00 86 ALA A CA 1
ATOM 652 C C . ALA A 1 86 ? 0.807 11.202 0.162 1.00 82.00 86 ALA A C 1
ATOM 654 O O . ALA A 1 86 ? 1.054 11.238 -1.050 1.00 82.00 86 ALA A O 1
ATOM 655 N N . VAL A 1 87 ? -0.329 11.658 0.677 1.00 82.19 87 VAL A N 1
ATOM 656 C CA . VAL A 1 87 ? -1.360 12.332 -0.109 1.00 82.19 87 VAL A CA 1
ATOM 657 C C . VAL A 1 87 ? -0.986 13.801 -0.247 1.00 82.19 87 VAL A C 1
ATOM 659 O O . VAL A 1 87 ? -0.921 14.528 0.741 1.00 82.19 87 VAL A O 1
ATOM 662 N N . VAL A 1 88 ? -0.731 14.238 -1.482 1.00 80.19 88 VAL A N 1
ATOM 663 C CA . VAL A 1 88 ? -0.362 15.633 -1.776 1.00 80.19 88 VAL A CA 1
ATOM 664 C C . VAL A 1 88 ? -1.594 16.479 -2.084 1.00 80.19 88 VAL A C 1
ATOM 666 O O . VAL A 1 88 ? -1.749 17.570 -1.550 1.00 80.19 88 VAL A O 1
ATOM 669 N N . THR A 1 89 ? -2.466 15.989 -2.965 1.00 76.38 89 THR A N 1
ATOM 670 C CA . THR A 1 89 ? -3.598 16.763 -3.496 1.00 76.38 89 THR A CA 1
ATOM 671 C C . THR A 1 89 ? -4.924 16.088 -3.193 1.00 76.38 89 THR A C 1
ATOM 673 O O . THR A 1 89 ? -5.754 16.633 -2.472 1.00 76.38 89 THR A O 1
ATOM 676 N N . ARG A 1 90 ? -5.126 14.888 -3.736 1.00 85.19 90 ARG A N 1
ATOM 677 C CA . ARG A 1 90 ? -6.353 14.112 -3.584 1.00 85.19 90 ARG A CA 1
ATOM 678 C C . ARG A 1 90 ? -6.043 12.643 -3.370 1.00 85.19 90 ARG A C 1
ATOM 680 O O . ARG A 1 90 ? -5.030 12.131 -3.847 1.00 85.19 90 ARG A O 1
ATOM 687 N N . THR A 1 91 ? -6.964 11.972 -2.699 1.00 89.00 91 THR A N 1
ATOM 688 C CA . THR A 1 91 ? -7.059 10.519 -2.720 1.00 89.00 91 THR A CA 1
ATOM 689 C C . THR A 1 91 ? -7.845 10.099 -3.956 1.00 89.00 91 THR A C 1
ATOM 691 O O . THR A 1 91 ? -8.784 10.770 -4.391 1.00 89.00 91 THR A O 1
ATOM 694 N N . LEU A 1 92 ? -7.427 9.000 -4.560 1.00 91.81 92 LEU A N 1
ATOM 695 C CA . LEU A 1 92 ? -8.023 8.428 -5.746 1.00 91.81 92 LEU A CA 1
ATOM 696 C C . LEU A 1 92 ? -8.551 7.036 -5.405 1.00 91.81 92 LEU A C 1
ATOM 698 O O . LEU A 1 92 ? -7.842 6.196 -4.858 1.00 91.81 92 LEU A O 1
ATOM 702 N N . ARG A 1 93 ? -9.804 6.793 -5.776 1.00 93.38 93 ARG A N 1
ATOM 703 C CA . ARG A 1 93 ? -10.442 5.483 -5.714 1.00 93.38 93 ARG A CA 1
ATOM 704 C C . ARG A 1 93 ? -10.887 5.116 -7.120 1.00 93.38 93 ARG A C 1
ATOM 706 O O . ARG A 1 93 ? -11.803 5.730 -7.659 1.00 93.38 93 ARG A O 1
ATOM 713 N N . VAL A 1 94 ? -10.215 4.143 -7.722 1.00 92.31 94 VAL A N 1
ATOM 714 C CA . VAL A 1 94 ? -10.589 3.556 -9.009 1.00 92.31 94 VAL A CA 1
ATOM 715 C C . VAL A 1 94 ? -10.863 2.082 -8.782 1.00 92.31 94 VAL A C 1
ATOM 717 O O . VAL A 1 94 ? -9.993 1.344 -8.331 1.00 92.31 94 VAL A O 1
ATOM 720 N N . CYS A 1 95 ? -12.077 1.678 -9.123 1.00 89.56 95 CYS A N 1
ATOM 721 C CA . CYS A 1 95 ? -12.525 0.298 -9.139 1.00 89.56 95 CYS A CA 1
ATOM 722 C C . CYS A 1 95 ? -13.230 0.115 -10.486 1.00 89.56 95 CYS A C 1
ATOM 724 O O . CYS A 1 95 ? -14.304 0.677 -10.703 1.00 89.56 95 CYS A O 1
ATOM 726 N N . HIS A 1 96 ? -12.590 -0.550 -11.449 1.00 80.25 96 HIS A N 1
ATOM 727 C CA . HIS A 1 96 ? -13.190 -0.747 -12.767 1.00 80.25 96 HIS A CA 1
ATOM 728 C C . HIS A 1 96 ? -12.780 -2.079 -13.383 1.00 80.25 96 HIS A C 1
ATOM 730 O O . HIS A 1 96 ? -11.605 -2.274 -13.697 1.00 80.25 96 HIS A O 1
ATOM 736 N N . ARG A 1 97 ? -13.779 -2.929 -13.659 1.00 72.88 97 ARG A N 1
ATOM 737 C CA . ARG A 1 97 ? -13.589 -4.306 -14.145 1.00 72.88 97 ARG A CA 1
ATOM 738 C C . ARG A 1 97 ? -12.609 -5.042 -13.226 1.00 72.88 97 ARG A C 1
ATOM 740 O O . ARG A 1 97 ? -12.841 -5.078 -12.029 1.00 72.88 97 ARG A O 1
ATOM 747 N N . ASP A 1 98 ? -11.480 -5.476 -13.770 1.00 79.25 98 ASP A N 1
ATOM 748 C CA . ASP A 1 98 ? -10.475 -6.290 -13.088 1.00 79.25 98 ASP A CA 1
ATOM 749 C C . ASP A 1 98 ? -9.317 -5.444 -12.528 1.00 79.25 98 ASP A C 1
ATOM 751 O O . ASP A 1 98 ? -8.223 -5.947 -12.292 1.00 79.25 98 ASP A O 1
ATOM 755 N N . PHE A 1 99 ? -9.506 -4.126 -12.383 1.00 88.12 99 PHE A N 1
ATOM 756 C CA . PHE A 1 99 ? -8.447 -3.209 -11.966 1.00 88.12 99 PHE A CA 1
ATOM 757 C C . PHE A 1 99 ? -8.861 -2.318 -10.802 1.00 88.12 99 PHE A C 1
ATOM 759 O O . PHE A 1 99 ? -9.858 -1.586 -10.863 1.00 88.12 99 PHE A O 1
ATOM 766 N N . ILE A 1 100 ? -8.004 -2.309 -9.781 1.00 95.62 100 ILE A N 1
ATOM 767 C CA . ILE A 1 100 ? -8.176 -1.507 -8.579 1.00 95.62 100 ILE A CA 1
ATOM 768 C C . ILE A 1 100 ? -6.952 -0.620 -8.368 1.00 95.62 100 ILE A C 1
ATOM 770 O O . ILE A 1 100 ? -5.807 -1.073 -8.394 1.00 95.62 100 ILE A O 1
ATOM 774 N N . PHE A 1 101 ? -7.199 0.663 -8.128 1.00 96.25 101 PHE A N 1
ATOM 775 C CA . PHE A 1 101 ? -6.192 1.618 -7.688 1.00 96.25 101 PHE A CA 1
ATOM 776 C C . PHE A 1 101 ? -6.783 2.459 -6.565 1.00 96.25 101 PHE A C 1
ATOM 778 O O . PHE A 1 101 ? -7.732 3.218 -6.782 1.00 96.25 101 PHE A O 1
ATOM 785 N N . PHE A 1 102 ? -6.228 2.321 -5.368 1.00 96.31 102 PHE A N 1
ATOM 786 C CA . PHE A 1 102 ? -6.753 2.948 -4.166 1.00 96.31 102 PHE A CA 1
ATOM 787 C C . PHE A 1 102 ? -5.642 3.694 -3.437 1.00 96.31 102 PHE A C 1
ATOM 789 O O . PHE A 1 102 ? -4.660 3.093 -3.005 1.00 96.31 102 PHE A O 1
ATOM 796 N N . SER A 1 103 ? -5.766 5.011 -3.308 1.00 96.12 103 SER A N 1
ATOM 797 C CA . SER A 1 103 ? -4.793 5.796 -2.552 1.00 96.12 103 SER A CA 1
ATOM 798 C C . SER A 1 103 ? -4.945 5.554 -1.061 1.00 96.12 103 SER A C 1
ATOM 800 O O . SER A 1 103 ? -6.061 5.559 -0.543 1.00 96.12 103 SER A O 1
ATOM 802 N N . ASN A 1 104 ? -3.816 5.460 -0.368 1.00 95.31 104 ASN A N 1
ATOM 803 C CA . ASN A 1 104 ? -3.766 5.649 1.071 1.00 95.31 104 ASN A CA 1
ATOM 804 C C . ASN A 1 104 ? -4.347 7.026 1.405 1.00 95.31 104 ASN A C 1
ATOM 806 O O . ASN A 1 104 ? -4.121 7.992 0.675 1.00 95.31 104 ASN A O 1
ATOM 810 N N . GLN A 1 105 ? -5.113 7.122 2.485 1.00 94.19 105 GLN A N 1
ATOM 811 C CA . GLN A 1 105 ? -5.727 8.374 2.930 1.00 94.19 105 GLN A CA 1
ATOM 812 C C . GLN A 1 105 ? -4.796 9.195 3.829 1.00 94.19 105 GLN A C 1
ATOM 814 O O . GLN A 1 105 ? -4.990 10.400 3.979 1.00 94.19 105 GLN A O 1
ATOM 819 N N . ILE A 1 106 ? -3.797 8.543 4.419 1.00 94.31 106 ILE A N 1
ATOM 820 C CA . ILE A 1 106 ? -2.860 9.105 5.390 1.00 94.31 106 ILE A CA 1
ATOM 821 C C . ILE A 1 106 ? -1.501 8.397 5.227 1.00 94.31 106 ILE A C 1
ATOM 823 O O . ILE A 1 106 ? -1.490 7.202 4.901 1.00 94.31 106 ILE A O 1
ATOM 827 N N . PRO A 1 107 ? -0.361 9.086 5.421 1.00 94.00 107 PRO A N 1
ATOM 828 C CA . PRO A 1 107 ? -0.191 10.489 5.810 1.00 94.00 107 PRO A CA 1
ATOM 829 C C . PRO A 1 107 ? -0.414 11.483 4.669 1.00 94.00 107 PRO A C 1
ATOM 831 O O . PRO A 1 107 ? -0.225 11.175 3.494 1.00 94.00 107 PRO A O 1
ATOM 834 N N . LYS A 1 108 ? -0.773 12.715 5.021 1.00 92.00 108 LYS A N 1
ATOM 835 C CA . LYS A 1 108 ? -0.518 13.901 4.192 1.00 92.00 108 LYS A CA 1
ATOM 836 C C . LYS A 1 108 ? 0.955 14.299 4.275 1.00 92.00 108 LYS A C 1
ATOM 838 O O . LYS A 1 108 ? 1.689 13.818 5.136 1.00 92.00 108 LYS A O 1
ATOM 843 N N . VAL A 1 109 ? 1.409 15.188 3.394 1.00 89.94 109 VAL A N 1
ATOM 844 C CA . VAL A 1 109 ? 2.825 15.607 3.334 1.00 89.94 109 VAL A CA 1
ATOM 845 C C . VAL A 1 109 ? 3.323 16.142 4.681 1.00 89.94 109 VAL A C 1
ATOM 847 O O . VAL A 1 109 ? 4.397 15.757 5.142 1.00 89.94 109 VAL A O 1
ATOM 850 N N . GLU A 1 110 ? 2.524 16.969 5.348 1.00 90.88 110 GLU A N 1
ATOM 851 C CA . GLU A 1 110 ? 2.819 17.533 6.667 1.00 90.88 110 GLU A CA 1
ATOM 852 C C . GLU A 1 110 ? 2.798 16.496 7.803 1.00 90.88 110 GLU A C 1
ATOM 854 O O . GLU A 1 110 ? 3.318 16.749 8.888 1.00 90.88 110 GLU A O 1
ATOM 859 N N . GLU A 1 111 ? 2.242 15.309 7.556 1.00 93.88 111 GLU A N 1
ATOM 860 C CA . GLU A 1 111 ? 2.084 14.242 8.546 1.00 93.88 111 GLU A CA 1
ATOM 861 C C . GLU A 1 111 ? 3.201 13.187 8.471 1.00 93.88 111 GLU A C 1
ATOM 863 O O . GLU A 1 111 ? 3.331 12.369 9.379 1.00 93.88 111 GLU A O 1
ATOM 868 N N . ILE A 1 112 ? 4.052 13.217 7.434 1.00 91.38 112 ILE A N 1
ATOM 869 C CA . ILE A 1 112 ? 5.152 12.250 7.226 1.00 91.38 112 ILE A CA 1
ATOM 870 C C . ILE A 1 112 ? 6.122 12.216 8.417 1.00 91.38 112 ILE A C 1
ATOM 872 O O . ILE A 1 112 ? 6.695 11.175 8.743 1.00 91.38 112 ILE A O 1
ATOM 876 N N . ALA A 1 113 ? 6.350 13.370 9.047 1.00 92.69 113 ALA A N 1
ATOM 877 C CA . ALA A 1 113 ? 7.286 13.505 10.157 1.00 92.69 113 ALA A CA 1
ATOM 878 C C . ALA A 1 113 ? 6.672 13.147 11.521 1.00 92.69 113 ALA A C 1
ATOM 880 O O . ALA A 1 113 ? 7.399 13.161 12.518 1.00 92.69 113 ALA A O 1
ATOM 881 N N . LEU A 1 114 ? 5.368 12.854 11.581 1.00 95.62 114 LEU A N 1
ATOM 882 C CA . LEU A 1 114 ? 4.698 12.582 12.846 1.00 95.62 114 LEU A CA 1
ATOM 883 C C . LEU A 1 114 ? 5.224 11.292 13.492 1.00 95.62 114 LEU A C 1
ATOM 885 O O . LEU A 1 114 ? 5.479 10.305 12.797 1.00 95.62 114 LEU A O 1
ATOM 889 N N . PRO A 1 115 ? 5.356 11.272 14.830 1.00 96.31 115 PRO A N 1
ATOM 890 C CA . PRO A 1 115 ? 5.550 10.036 15.577 1.00 96.31 115 PRO A CA 1
ATOM 891 C C . PRO A 1 115 ? 4.374 9.069 15.386 1.00 96.31 115 PRO A C 1
ATOM 893 O O . PRO A 1 115 ? 3.242 9.503 15.154 1.00 96.31 115 PRO A O 1
ATOM 896 N N . ALA A 1 116 ? 4.635 7.769 15.559 1.00 96.94 116 ALA A N 1
ATOM 897 C CA . ALA A 1 116 ? 3.639 6.706 15.411 1.00 96.94 116 ALA A CA 1
ATOM 898 C C . ALA A 1 116 ? 2.342 6.984 16.186 1.00 96.94 116 ALA A C 1
ATOM 900 O O . ALA A 1 116 ? 1.265 6.926 15.602 1.00 96.94 116 ALA A O 1
ATOM 901 N N . GLU A 1 117 ? 2.441 7.364 17.464 1.00 96.94 117 GLU A N 1
ATOM 902 C CA . GLU A 1 117 ? 1.283 7.669 18.315 1.00 96.94 117 GLU A CA 1
ATOM 903 C C . GLU A 1 117 ? 0.372 8.745 17.702 1.00 96.94 117 GLU A C 1
ATOM 905 O O . GLU A 1 117 ? -0.845 8.580 17.643 1.00 96.94 117 GLU A O 1
ATOM 910 N N . GLN A 1 118 ? 0.955 9.832 17.190 1.00 97.62 118 GLN A N 1
ATOM 911 C CA . GLN A 1 118 ? 0.190 10.942 16.619 1.00 97.62 118 GLN A CA 1
ATOM 912 C C . GLN A 1 118 ? -0.448 10.556 15.281 1.00 97.62 118 GLN A C 1
ATOM 914 O O . GLN A 1 118 ? -1.601 10.907 15.018 1.00 97.62 118 GLN A O 1
ATOM 919 N N . LEU A 1 119 ? 0.280 9.810 14.444 1.00 97.25 119 LEU A N 1
ATOM 920 C CA . LEU A 1 119 ? -0.235 9.322 13.166 1.00 97.25 119 LEU A CA 1
ATOM 921 C C . LEU A 1 119 ? -1.383 8.323 13.375 1.00 97.25 119 LEU A C 1
ATOM 923 O O . LEU A 1 119 ? -2.452 8.475 12.789 1.00 97.25 119 LEU A O 1
ATOM 927 N N . LEU A 1 120 ? -1.206 7.346 14.264 1.00 97.56 120 LEU A N 1
ATOM 928 C CA . LEU A 1 120 ? -2.225 6.348 14.603 1.00 97.56 120 LEU A CA 1
ATOM 929 C C . LEU A 1 120 ? -3.415 6.978 15.346 1.00 97.56 120 LEU A C 1
ATOM 931 O O . LEU A 1 120 ? -4.561 6.573 15.143 1.00 97.56 120 LEU A O 1
ATOM 935 N N . GLY A 1 121 ? -3.187 8.034 16.131 1.00 97.62 121 GLY A N 1
ATOM 936 C CA . GLY A 1 121 ? -4.248 8.868 16.696 1.00 97.62 121 GLY A CA 1
ATOM 937 C C . GLY A 1 121 ? -5.147 9.476 15.615 1.00 97.62 121 GLY A C 1
ATOM 938 O O . GLY A 1 121 ? -6.373 9.421 15.726 1.00 97.62 121 GLY A O 1
ATOM 939 N N . LYS A 1 122 ? -4.564 9.967 14.514 1.00 97.00 122 LYS A N 1
ATOM 940 C CA . LYS A 1 122 ? -5.329 10.448 13.351 1.00 97.00 122 LYS A CA 1
ATOM 941 C C . LYS A 1 122 ? -6.095 9.323 12.655 1.00 97.00 122 LYS A C 1
ATOM 943 O O . LYS A 1 122 ? -7.255 9.530 12.307 1.00 97.00 122 LYS A O 1
ATOM 948 N N . VAL A 1 123 ? -5.507 8.131 12.512 1.00 96.69 123 VAL A N 1
ATOM 949 C CA . VAL A 1 123 ? -6.226 6.953 11.981 1.00 96.69 123 VAL A CA 1
ATOM 950 C C . VAL A 1 123 ? -7.454 6.639 12.843 1.00 96.69 123 VAL A C 1
ATOM 952 O O . VAL A 1 123 ? -8.547 6.451 12.312 1.00 96.69 123 VAL A O 1
ATOM 955 N N . ARG A 1 124 ? -7.325 6.670 14.176 1.00 96.94 124 ARG A N 1
ATOM 956 C CA . ARG A 1 124 ? -8.466 6.485 15.089 1.00 96.94 124 ARG A CA 1
ATOM 957 C C . ARG A 1 124 ? -9.551 7.535 14.874 1.00 96.94 124 ARG A C 1
ATOM 959 O O . ARG A 1 124 ? -10.725 7.187 14.824 1.00 96.94 124 ARG A O 1
ATOM 966 N N . MET A 1 125 ? -9.173 8.802 14.716 1.00 95.88 125 MET A N 1
ATOM 967 C CA . MET A 1 125 ? -10.134 9.868 14.420 1.00 95.88 125 MET A CA 1
ATOM 968 C C . MET A 1 125 ? -10.869 9.627 13.096 1.00 95.88 125 MET A C 1
ATOM 970 O O . MET A 1 125 ? -12.074 9.853 13.036 1.00 95.88 125 MET A O 1
ATOM 974 N N . MET A 1 126 ? -10.177 9.143 12.058 1.00 95.19 126 MET A N 1
ATOM 975 C CA . MET A 1 126 ? -10.805 8.793 10.779 1.00 95.19 126 MET A CA 1
ATOM 976 C C . MET A 1 126 ? -11.826 7.664 10.926 1.00 95.19 126 MET A C 1
ATOM 978 O O . MET A 1 126 ? -12.929 7.767 10.392 1.00 95.19 126 MET A O 1
ATOM 982 N N . ILE A 1 127 ? -11.484 6.616 11.680 1.00 95.38 127 ILE A N 1
ATOM 983 C CA . ILE A 1 127 ? -12.399 5.509 11.983 1.00 95.38 127 ILE A CA 1
ATOM 984 C C . ILE A 1 127 ? -13.653 6.046 12.688 1.00 95.38 127 ILE A C 1
ATOM 986 O O . ILE A 1 127 ? -14.765 5.805 12.229 1.00 95.38 127 ILE A O 1
ATOM 990 N N . THR A 1 128 ? -13.489 6.842 13.749 1.00 94.50 128 THR A N 1
ATOM 991 C CA . THR A 1 128 ? -14.619 7.400 14.514 1.00 94.50 128 THR A CA 1
ATOM 992 C C . THR A 1 128 ? -15.482 8.365 13.696 1.00 94.50 128 THR A C 1
ATOM 994 O O . THR A 1 128 ? -16.692 8.427 13.897 1.00 94.50 128 THR A O 1
ATOM 997 N N . ALA A 1 129 ? -14.884 9.127 12.777 1.00 94.31 129 ALA A N 1
ATOM 998 C CA . ALA A 1 129 ? -15.601 10.082 11.931 1.00 94.31 129 ALA A CA 1
ATOM 999 C C . ALA A 1 129 ? -16.375 9.423 10.775 1.00 94.31 129 ALA A C 1
ATOM 1001 O O . ALA A 1 129 ? -17.139 10.098 10.085 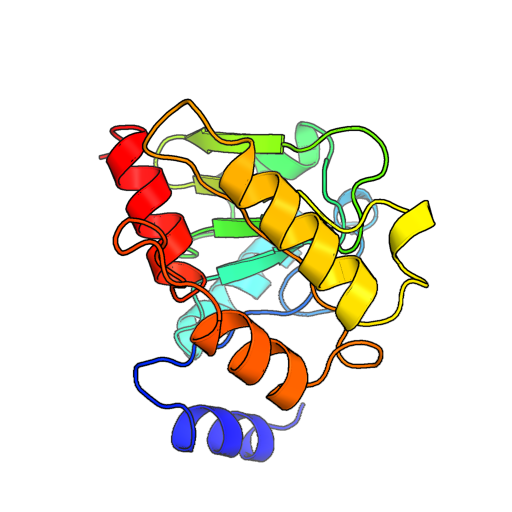1.00 94.31 129 ALA A O 1
ATOM 1002 N N . THR A 1 130 ? -16.178 8.125 10.539 1.00 93.75 130 THR A N 1
ATOM 1003 C CA . THR A 1 130 ? -16.804 7.401 9.433 1.00 93.75 130 THR A CA 1
ATOM 1004 C C . THR A 1 130 ? -18.267 7.082 9.747 1.00 93.75 130 THR A C 1
ATOM 1006 O O . THR A 1 130 ? -18.572 6.226 10.580 1.00 93.75 130 THR A O 1
ATOM 1009 N N . SER A 1 131 ? -19.182 7.756 9.050 1.00 88.69 131 SER A N 1
ATOM 1010 C CA . SER A 1 131 ? -20.632 7.548 9.163 1.00 88.69 131 SER A CA 1
ATOM 1011 C C . SER A 1 131 ? -21.203 6.620 8.084 1.00 88.69 131 SER A C 1
ATOM 1013 O O . SER A 1 131 ? -22.129 5.860 8.361 1.00 88.69 131 SER A O 1
ATOM 1015 N N . GLU A 1 132 ? -20.656 6.659 6.869 1.00 87.56 132 GLU A N 1
ATOM 1016 C CA . GLU A 1 132 ? -21.065 5.796 5.756 1.00 87.56 132 GLU A CA 1
ATOM 1017 C C . GLU A 1 132 ? -20.401 4.421 5.875 1.00 87.56 132 GLU A C 1
ATOM 1019 O O . GLU A 1 132 ? -19.208 4.325 6.159 1.00 87.56 132 GLU A O 1
ATOM 1024 N N . ARG A 1 133 ? -21.173 3.344 5.688 1.00 89.75 133 ARG A N 1
ATOM 1025 C CA . ARG A 1 133 ? -20.693 1.962 5.827 1.00 89.75 133 ARG A CA 1
ATOM 1026 C C . ARG A 1 133 ? -21.207 1.092 4.666 1.00 89.75 133 ARG A C 1
ATOM 1028 O O . ARG A 1 133 ? -22.381 1.225 4.321 1.00 89.75 133 ARG A O 1
ATOM 1035 N N . PRO A 1 134 ? -20.378 0.189 4.104 1.00 92.75 134 PRO A N 1
ATOM 1036 C CA . PRO A 1 134 ? -18.983 -0.063 4.478 1.00 92.75 134 PRO A CA 1
ATOM 1037 C C . PRO A 1 134 ? -18.042 1.061 4.014 1.00 92.75 134 PRO A C 1
ATOM 1039 O O . PRO A 1 134 ? -18.275 1.716 3.000 1.00 92.75 134 PRO A O 1
ATOM 1042 N N . ALA A 1 135 ? -16.966 1.269 4.770 1.00 94.19 135 ALA A N 1
ATOM 1043 C CA . ALA A 1 135 ? -15.933 2.252 4.469 1.00 94.19 135 ALA A CA 1
ATOM 1044 C C . ALA A 1 135 ? -14.560 1.593 4.418 1.00 94.19 135 ALA A C 1
ATOM 1046 O O . ALA A 1 135 ? -14.276 0.646 5.148 1.00 94.19 135 ALA A O 1
ATOM 1047 N N . PHE A 1 136 ? -13.701 2.147 3.569 1.00 95.50 136 PHE A N 1
ATOM 1048 C CA . PHE A 1 136 ? -12.377 1.619 3.281 1.00 95.50 136 PHE A CA 1
ATOM 1049 C C . PHE A 1 136 ? -11.336 2.691 3.596 1.00 95.50 136 PHE A C 1
ATOM 1051 O O . PHE A 1 136 ? -11.337 3.760 2.983 1.00 95.50 136 PHE A O 1
ATOM 1058 N N . ILE A 1 137 ? -10.459 2.409 4.559 1.00 95.56 137 ILE A N 1
ATOM 1059 C CA . ILE A 1 137 ? -9.367 3.296 4.974 1.00 95.56 137 ILE A CA 1
ATOM 1060 C C . ILE A 1 137 ? -8.051 2.549 4.753 1.00 95.56 137 ILE A C 1
ATOM 1062 O O . ILE A 1 137 ? -7.710 1.642 5.507 1.00 95.56 137 ILE A O 1
ATOM 1066 N N . ALA A 1 138 ? -7.316 2.933 3.715 1.00 95.69 138 ALA A N 1
ATOM 1067 C CA . ALA A 1 138 ? -5.953 2.492 3.471 1.00 95.69 138 ALA A CA 1
ATOM 1068 C C . ALA A 1 138 ? -4.970 3.493 4.090 1.00 95.69 138 ALA A C 1
ATOM 1070 O O . ALA A 1 138 ? -5.124 4.714 3.983 1.00 95.69 138 ALA A O 1
ATOM 1071 N N . ILE A 1 139 ? -3.940 2.978 4.747 1.00 94.94 139 ILE A N 1
ATOM 1072 C CA . ILE A 1 139 ? -2.955 3.793 5.455 1.00 94.94 139 ILE A CA 1
ATOM 1073 C C . ILE A 1 139 ? -1.557 3.396 5.003 1.00 94.94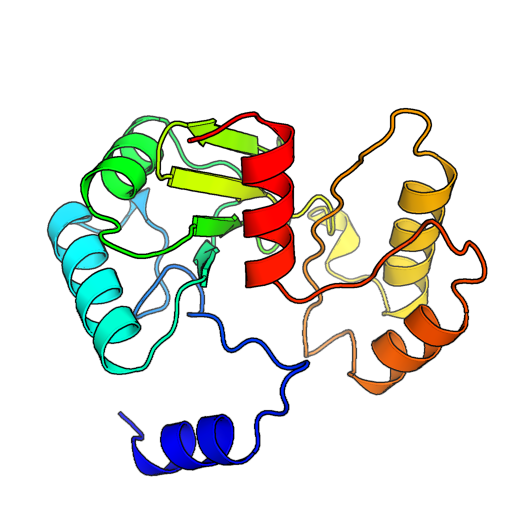 13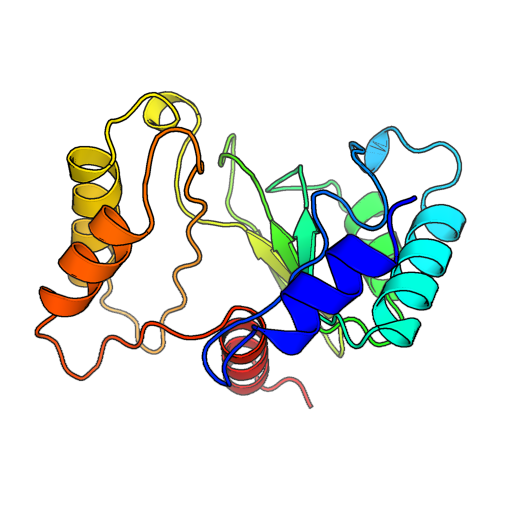9 ILE A C 1
ATOM 1075 O O . ILE A 1 139 ? -1.259 2.213 4.842 1.00 94.94 139 ILE A O 1
ATOM 1079 N N . HIS A 1 140 ? -0.683 4.381 4.818 1.00 94.62 140 HIS A N 1
ATOM 1080 C CA . HIS A 1 140 ? 0.741 4.121 4.696 1.00 94.62 140 HIS A CA 1
ATOM 1081 C C . HIS A 1 140 ? 1.426 4.380 6.037 1.00 94.62 140 HIS A C 1
ATOM 1083 O O . HIS A 1 140 ? 1.222 5.424 6.651 1.00 94.62 140 HIS A O 1
ATOM 1089 N N . LEU A 1 141 ? 2.272 3.454 6.482 1.00 94.50 141 LEU A N 1
ATOM 1090 C CA . LEU A 1 141 ? 3.072 3.611 7.693 1.00 94.50 141 LEU A CA 1
ATOM 1091 C C . LEU A 1 141 ? 4.549 3.497 7.325 1.00 94.50 141 LEU A C 1
ATOM 1093 O O . LEU A 1 141 ? 4.991 2.490 6.771 1.00 94.50 141 LEU A O 1
ATOM 1097 N N . PHE A 1 142 ? 5.325 4.534 7.633 1.00 93.38 142 PHE A N 1
ATOM 1098 C CA . PHE A 1 142 ? 6.755 4.527 7.356 1.00 93.38 142 PHE A CA 1
ATOM 1099 C C . PHE A 1 142 ? 7.478 3.636 8.366 1.00 93.38 142 PHE A C 1
ATOM 1101 O O . PHE A 1 142 ? 7.493 3.939 9.557 1.00 93.38 142 PHE A O 1
ATOM 1108 N N . ALA A 1 143 ? 8.157 2.590 7.891 1.00 92.88 143 ALA A N 1
ATOM 1109 C CA . ALA A 1 143 ? 8.855 1.624 8.749 1.00 92.88 143 ALA A CA 1
ATOM 1110 C C . ALA A 1 143 ? 9.956 2.242 9.640 1.00 92.88 143 ALA A C 1
ATOM 1112 O O . ALA A 1 143 ? 10.327 1.672 10.659 1.00 92.88 143 ALA A O 1
ATOM 1113 N N . TYR A 1 144 ? 10.474 3.422 9.279 1.00 92.19 144 TYR A N 1
ATOM 1114 C CA . TYR A 1 144 ? 11.440 4.181 10.087 1.00 92.19 144 TYR A CA 1
ATOM 1115 C C . TYR A 1 144 ? 10.785 5.152 11.092 1.00 92.19 144 TYR A C 1
ATOM 1117 O O . TYR A 1 144 ? 11.488 5.899 11.771 1.00 92.19 144 TYR A O 1
ATOM 1125 N N . ARG A 1 145 ? 9.448 5.191 11.166 1.00 94.69 145 ARG A N 1
ATOM 1126 C CA . ARG A 1 145 ? 8.658 6.013 12.107 1.00 94.69 145 ARG A CA 1
ATOM 1127 C C . ARG A 1 145 ? 7.686 5.195 12.948 1.00 94.69 145 ARG A C 1
ATOM 1129 O O . ARG A 1 145 ? 7.360 5.620 14.0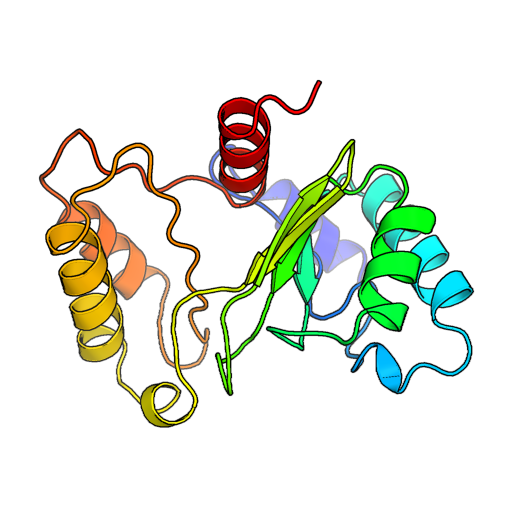51 1.00 94.69 145 ARG A O 1
ATOM 1136 N N . THR A 1 146 ? 7.212 4.075 12.415 1.00 96.62 146 THR A N 1
ATOM 1137 C CA . THR A 1 146 ? 6.186 3.227 13.016 1.00 96.62 146 THR A CA 1
ATOM 1138 C C . THR A 1 146 ? 6.659 1.786 12.992 1.00 96.62 146 THR A C 1
ATOM 1140 O O . THR A 1 146 ? 6.957 1.234 11.932 1.00 96.62 146 THR A O 1
ATOM 1143 N N . THR A 1 147 ? 6.750 1.189 14.172 1.00 96.69 147 THR A N 1
ATOM 1144 C CA . THR A 1 147 ? 7.166 -0.197 14.364 1.00 96.69 147 THR A CA 1
ATOM 1145 C C . THR A 1 147 ? 5.968 -1.141 14.306 1.00 96.69 147 THR A C 1
ATOM 1147 O O . THR A 1 147 ? 4.818 -0.729 14.448 1.00 96.69 147 THR A O 1
ATOM 1150 N N . ILE A 1 148 ? 6.234 -2.440 14.157 1.00 94.25 148 ILE A N 1
ATOM 1151 C CA . ILE A 1 148 ? 5.194 -3.476 14.253 1.00 94.25 148 ILE A CA 1
ATOM 1152 C C . ILE A 1 148 ? 4.528 -3.460 15.640 1.00 94.25 148 ILE A C 1
ATOM 1154 O O . ILE A 1 148 ? 3.323 -3.671 15.734 1.00 94.25 148 ILE A O 1
ATOM 1158 N N . ALA A 1 149 ? 5.280 -3.160 16.707 1.00 97.00 149 ALA A N 1
ATOM 1159 C CA . ALA A 1 149 ? 4.737 -3.073 18.062 1.00 97.00 149 ALA A CA 1
ATOM 1160 C C . ALA A 1 149 ? 3.710 -1.936 18.197 1.00 97.00 149 ALA A C 1
ATOM 1162 O O . ALA A 1 149 ? 2.640 -2.159 18.758 1.00 97.00 149 ALA A O 1
ATOM 1163 N N . ASP A 1 150 ? 3.988 -0.768 17.605 1.00 97.81 150 ASP A N 1
ATOM 1164 C CA . ASP A 1 150 ? 3.046 0.361 17.588 1.00 97.81 150 ASP A CA 1
ATOM 1165 C C . ASP A 1 150 ? 1.728 -0.023 16.893 1.00 97.81 150 ASP A C 1
ATOM 1167 O O . ASP A 1 150 ? 0.639 0.304 17.368 1.00 97.81 150 ASP A O 1
ATOM 1171 N N . VAL A 1 151 ? 1.818 -0.748 15.769 1.00 96.44 151 VAL A N 1
ATOM 1172 C CA . VAL A 1 151 ? 0.645 -1.219 15.014 1.00 96.44 151 VAL A CA 1
ATOM 1173 C C . VAL A 1 151 ? -0.138 -2.264 15.805 1.00 96.44 151 VAL A C 1
ATOM 1175 O O . VAL A 1 151 ? -1.364 -2.178 15.872 1.00 96.44 151 VAL A O 1
ATOM 1178 N N . ALA A 1 152 ? 0.547 -3.220 16.434 1.00 95.75 152 ALA A N 1
ATOM 1179 C CA . ALA A 1 152 ? -0.087 -4.255 17.244 1.00 95.75 152 ALA A CA 1
ATOM 1180 C C . ALA A 1 152 ? -0.823 -3.658 18.453 1.00 95.75 152 ALA A C 1
ATOM 1182 O O . ALA A 1 152 ? -1.984 -3.989 18.696 1.00 95.75 152 ALA A O 1
ATOM 1183 N N . GLU A 1 153 ? -0.189 -2.730 19.175 1.00 97.44 153 GLU A N 1
ATOM 1184 C CA . GLU A 1 153 ? -0.818 -2.029 20.297 1.00 97.44 153 GLU A CA 1
ATOM 1185 C C . GLU A 1 153 ? -2.023 -1.198 19.833 1.00 97.44 153 GLU A C 1
ATOM 1187 O O . GLU A 1 153 ? -3.073 -1.187 20.481 1.00 97.44 153 GLU A O 1
ATOM 1192 N N . PHE A 1 154 ? -1.909 -0.519 18.688 1.00 97.19 154 PHE A N 1
ATOM 1193 C CA . PHE A 1 154 ? -3.021 0.224 18.106 1.00 97.19 154 PHE A CA 1
ATOM 1194 C C . PHE A 1 154 ? -4.206 -0.681 17.758 1.00 97.19 154 PHE A C 1
ATOM 1196 O O . PHE A 1 154 ? -5.335 -0.350 18.135 1.00 97.19 154 PHE A O 1
ATOM 1203 N N . ALA A 1 155 ? -3.947 -1.809 17.091 1.00 96.00 155 ALA A N 1
ATOM 1204 C CA . ALA A 1 155 ? -4.954 -2.790 16.696 1.00 96.00 155 ALA A CA 1
ATOM 1205 C C . ALA A 1 155 ? -5.686 -3.372 17.914 1.00 96.00 155 ALA A C 1
ATOM 1207 O O . ALA A 1 155 ? -6.913 -3.392 17.939 1.00 96.00 155 ALA A O 1
ATOM 1208 N N . GLN A 1 156 ? -4.953 -3.742 18.969 1.00 96.19 156 GLN A N 1
ATOM 1209 C CA . GLN A 1 156 ? -5.533 -4.255 20.219 1.00 96.19 156 GLN A CA 1
ATOM 1210 C C . GLN A 1 156 ? -6.451 -3.245 20.922 1.00 96.19 156 GLN A C 1
ATOM 1212 O O . GLN A 1 156 ? -7.375 -3.629 21.635 1.00 96.19 156 GLN A O 1
ATOM 1217 N N . LYS A 1 157 ? -6.216 -1.942 20.726 1.00 96.31 157 LYS A N 1
ATOM 1218 C CA . LYS A 1 157 ? -7.037 -0.862 21.297 1.00 96.31 157 LYS A CA 1
ATOM 1219 C C . LYS A 1 157 ? -8.267 -0.515 20.448 1.00 96.31 157 LYS A C 1
ATOM 1221 O O . LYS A 1 157 ? -8.950 0.470 20.759 1.00 96.31 157 LYS A O 1
ATOM 1226 N N . ILE A 1 158 ? -8.527 -1.211 19.343 1.00 95.06 158 ILE A N 1
ATOM 1227 C CA . ILE A 1 158 ? -9.769 -1.054 18.579 1.00 95.06 158 ILE A CA 1
ATOM 1228 C C . ILE A 1 158 ? -10.835 -1.933 19.232 1.00 95.06 158 ILE A C 1
ATOM 1230 O O . ILE A 1 158 ? -10.769 -3.153 19.173 1.00 95.06 158 ILE A O 1
ATOM 1234 N N . ALA A 1 159 ? -11.809 -1.293 19.880 1.00 91.12 159 ALA A N 1
ATOM 1235 C CA . ALA A 1 159 ? -12.885 -1.983 20.592 1.00 91.12 159 ALA A CA 1
ATOM 1236 C C . ALA A 1 159 ? -14.176 -2.132 19.766 1.00 91.12 159 ALA A C 1
ATOM 1238 O O . ALA A 1 159 ? -15.059 -2.886 20.163 1.00 91.12 159 ALA A O 1
ATOM 1239 N N . ASP A 1 160 ? -14.317 -1.396 18.655 1.00 93.12 160 ASP A N 1
ATOM 1240 C CA . ASP A 1 160 ? -15.508 -1.478 17.802 1.00 93.12 160 ASP A CA 1
ATOM 1241 C C . ASP A 1 160 ? -15.456 -2.774 16.972 1.00 93.12 160 ASP A C 1
ATOM 1243 O O . ASP A 1 160 ? -14.569 -2.900 16.125 1.00 93.12 160 ASP A O 1
ATOM 1247 N N . PRO A 1 161 ? -16.394 -3.722 17.167 1.00 93.81 161 PRO A N 1
ATOM 1248 C CA . PRO A 1 161 ? -16.396 -4.996 16.446 1.00 93.81 161 PRO A CA 1
ATOM 1249 C C . PRO A 1 161 ? -16.679 -4.854 14.944 1.00 93.81 161 PRO A C 1
ATOM 1251 O O . PRO A 1 161 ? -16.533 -5.827 14.214 1.00 93.81 161 PRO A O 1
ATOM 1254 N N . ASN A 1 162 ? -17.091 -3.670 14.477 1.00 94.19 162 ASN A N 1
ATOM 1255 C CA . ASN A 1 162 ? -17.323 -3.383 13.059 1.00 94.19 162 ASN A CA 1
ATOM 1256 C C . ASN A 1 162 ? -16.081 -2.819 12.351 1.00 94.19 162 ASN A C 1
ATOM 1258 O O . ASN A 1 162 ? -16.156 -2.451 11.177 1.00 94.19 162 ASN A O 1
ATOM 1262 N N . VAL A 1 163 ? -14.962 -2.674 13.064 1.00 96.31 163 VAL A N 1
ATOM 1263 C CA . VAL A 1 163 ? -13.696 -2.214 12.494 1.00 96.31 163 VAL A CA 1
ATOM 1264 C C . VAL A 1 163 ? -12.794 -3.420 12.299 1.00 96.31 163 VAL A C 1
ATOM 1266 O O . VAL A 1 163 ? -12.331 -4.032 13.258 1.00 96.31 163 VAL A O 1
ATOM 1269 N N . HIS A 1 164 ? -12.520 -3.730 11.037 1.00 96.19 164 HIS A N 1
ATOM 1270 C CA . HIS A 1 164 ? -11.686 -4.858 10.647 1.00 96.19 164 HIS A CA 1
ATOM 1271 C C . HIS A 1 164 ? -10.356 -4.342 10.096 1.00 96.19 164 HIS A C 1
ATOM 1273 O O . HIS A 1 164 ? -10.332 -3.573 9.133 1.00 96.19 164 HIS A O 1
ATOM 1279 N N . ILE A 1 165 ? -9.249 -4.755 10.716 1.00 96.19 165 ILE A N 1
ATOM 1280 C CA . ILE A 1 165 ? -7.908 -4.613 10.140 1.00 96.19 165 ILE A CA 1
ATOM 1281 C C . ILE A 1 165 ? -7.651 -5.891 9.355 1.00 96.19 165 ILE A C 1
ATOM 1283 O O . ILE A 1 165 ? -7.687 -6.973 9.929 1.00 96.19 165 ILE A O 1
ATOM 1287 N N . VAL A 1 166 ? -7.420 -5.751 8.056 1.00 96.75 166 VAL A N 1
ATOM 1288 C CA . VAL A 1 166 ? -7.309 -6.874 7.122 1.00 96.75 166 VAL A CA 1
ATOM 1289 C C . VAL A 1 166 ? -6.031 -6.769 6.302 1.00 96.75 166 VAL A C 1
ATOM 1291 O O . VAL A 1 166 ? -5.408 -5.702 6.216 1.00 96.75 166 VAL A O 1
ATOM 1294 N N . ARG A 1 167 ? -5.664 -7.873 5.656 1.00 96.94 167 ARG A N 1
ATOM 1295 C CA . ARG A 1 167 ? -4.574 -7.908 4.680 1.00 96.94 167 ARG A CA 1
ATOM 1296 C C . ARG A 1 167 ? -4.840 -6.975 3.498 1.00 96.94 167 ARG A C 1
ATOM 1298 O O . ARG A 1 167 ? -5.979 -6.668 3.155 1.00 96.94 167 ARG A O 1
ATOM 1305 N N . ALA A 1 168 ? -3.772 -6.563 2.819 1.00 96.50 168 ALA A N 1
ATOM 1306 C CA . ALA A 1 168 ? -3.863 -5.662 1.671 1.00 96.50 168 ALA A CA 1
ATOM 1307 C C . ALA A 1 168 ? -4.658 -6.255 0.490 1.00 96.50 168 ALA A C 1
ATOM 1309 O O . ALA A 1 168 ? -5.399 -5.539 -0.182 1.00 96.50 168 ALA A O 1
ATOM 1310 N N . ASP A 1 169 ? -4.517 -7.551 0.223 1.00 96.38 169 ASP A N 1
ATOM 1311 C CA . ASP A 1 169 ? -5.259 -8.244 -0.833 1.00 96.38 169 ASP A CA 1
ATOM 1312 C C . ASP A 1 169 ? -6.722 -8.496 -0.461 1.00 96.38 169 ASP A C 1
ATOM 1314 O O . ASP A 1 169 ? -7.612 -8.305 -1.293 1.00 96.38 169 ASP A O 1
ATOM 1318 N N . GLU A 1 170 ? -6.990 -8.842 0.795 1.00 97.12 170 GLU A N 1
ATOM 1319 C CA . GLU A 1 170 ? -8.353 -8.923 1.318 1.00 97.12 170 GLU A CA 1
ATOM 1320 C C . GLU A 1 170 ? -9.059 -7.564 1.239 1.00 97.12 170 GLU A C 1
ATOM 1322 O O . GLU A 1 170 ? -10.170 -7.482 0.718 1.00 97.12 170 GLU A O 1
ATOM 1327 N N . PHE A 1 171 ? -8.389 -6.478 1.640 1.00 97.00 171 PHE A N 1
ATOM 1328 C CA . PHE A 1 171 ? -8.904 -5.112 1.520 1.00 97.00 171 PHE A CA 1
ATOM 1329 C C . PHE A 1 171 ? -9.351 -4.793 0.089 1.00 97.00 171 PHE A C 1
ATOM 1331 O O . PHE A 1 171 ? -10.465 -4.310 -0.125 1.00 97.00 171 PHE A O 1
ATOM 1338 N N . LEU A 1 172 ? -8.498 -5.068 -0.906 1.00 95.44 172 LEU A N 1
ATOM 1339 C CA . LEU A 1 172 ? -8.823 -4.816 -2.310 1.00 95.44 172 LEU A CA 1
ATOM 1340 C C . LEU A 1 172 ? -9.952 -5.734 -2.812 1.00 95.44 172 LEU A C 1
ATOM 1342 O O . LEU A 1 172 ? -10.796 -5.294 -3.590 1.00 95.44 172 LEU A O 1
ATOM 1346 N N . THR A 1 173 ? -10.011 -6.980 -2.341 1.00 94.25 173 THR A N 1
ATOM 1347 C CA . THR A 1 173 ? -11.085 -7.924 -2.688 1.00 94.25 173 THR A CA 1
ATOM 1348 C C . THR A 1 173 ? -12.432 -7.456 -2.138 1.00 94.25 173 THR A C 1
ATOM 1350 O O . THR A 1 173 ? -13.398 -7.342 -2.891 1.00 94.25 173 THR A O 1
ATOM 1353 N N . LEU A 1 174 ? -12.494 -7.095 -0.853 1.00 95.25 174 LEU A N 1
ATOM 1354 C CA . LEU A 1 174 ? -13.690 -6.538 -0.214 1.00 95.25 174 LEU A CA 1
ATOM 1355 C C . LEU A 1 174 ? -14.143 -5.246 -0.902 1.00 95.25 174 LEU A C 1
ATOM 1357 O O . LEU A 1 174 ? -15.340 -5.028 -1.100 1.00 95.25 174 LEU A O 1
ATOM 1361 N N . LEU A 1 175 ? -13.188 -4.409 -1.316 1.00 94.06 175 LEU A N 1
ATOM 1362 C CA . LEU A 1 175 ? -13.470 -3.197 -2.074 1.00 94.06 175 LEU A CA 1
ATOM 1363 C C . LEU A 1 175 ? -14.139 -3.513 -3.418 1.00 94.06 175 LEU A C 1
ATOM 1365 O O . LEU A 1 175 ? -15.137 -2.878 -3.757 1.00 94.06 175 LEU A O 1
ATOM 1369 N N . ALA A 1 176 ? -13.622 -4.488 -4.167 1.00 91.38 176 ALA A N 1
ATOM 1370 C CA . ALA A 1 176 ? -14.208 -4.910 -5.439 1.00 91.38 176 ALA A CA 1
ATOM 1371 C C . ALA A 1 176 ? -15.623 -5.475 -5.268 1.00 91.38 176 ALA A C 1
ATOM 1373 O O . ALA A 1 176 ? -16.524 -5.110 -6.027 1.00 91.38 176 ALA A O 1
ATOM 1374 N N . MET A 1 177 ? -15.833 -6.301 -4.237 1.00 90.94 177 MET A N 1
ATOM 1375 C CA . MET A 1 177 ? -17.148 -6.857 -3.906 1.00 90.94 177 MET A CA 1
ATOM 1376 C C . MET A 1 177 ? -18.156 -5.750 -3.582 1.00 90.94 177 MET A C 1
ATOM 1378 O O . MET A 1 177 ? -19.277 -5.779 -4.086 1.00 90.94 177 MET A O 1
ATOM 1382 N N . ASN A 1 178 ? -17.754 -4.742 -2.800 1.00 90.19 178 ASN A N 1
ATOM 1383 C CA . ASN A 1 178 ? -18.616 -3.603 -2.477 1.00 90.19 178 ASN A CA 1
ATOM 1384 C C . ASN A 1 178 ? -19.002 -2.776 -3.712 1.00 90.19 178 ASN A C 1
ATOM 1386 O O . ASN A 1 178 ? -20.126 -2.290 -3.815 1.00 90.19 178 ASN A O 1
ATOM 1390 N N . GLU A 1 179 ? -18.080 -2.609 -4.659 1.00 86.88 179 GLU A N 1
ATOM 1391 C CA . GLU A 1 179 ? -18.321 -1.854 -5.893 1.00 86.88 179 GLU A CA 1
ATOM 1392 C C . GLU A 1 179 ? -19.072 -2.665 -6.967 1.00 86.88 179 GLU A C 1
ATOM 1394 O O . GLU A 1 179 ? -19.265 -2.178 -8.082 1.00 86.88 179 GLU A O 1
ATOM 1399 N N . ASN A 1 180 ? -19.532 -3.882 -6.641 1.00 72.50 180 ASN A N 1
ATOM 1400 C CA . ASN A 1 180 ? -20.184 -4.824 -7.560 1.00 72.50 180 ASN A CA 1
ATOM 1401 C C . ASN A 1 180 ? -19.349 -5.133 -8.813 1.00 72.50 180 ASN A C 1
ATOM 1403 O O . ASN A 1 180 ? -19.897 -5.336 -9.904 1.00 72.50 180 ASN A O 1
ATOM 1407 N N . LEU A 1 181 ? -18.024 -5.159 -8.680 1.00 57.97 181 LEU A N 1
ATOM 1408 C CA . LEU A 1 181 ? -17.170 -5.658 -9.748 1.00 57.97 181 LEU A CA 1
ATOM 1409 C C . LEU A 1 181 ? -17.313 -7.182 -9.803 1.00 57.97 181 LEU A C 1
ATOM 1411 O O . LEU A 1 181 ? -17.139 -7.862 -8.793 1.00 57.97 181 LEU A O 1
ATOM 1415 N N . LYS A 1 182 ? -17.725 -7.683 -10.972 1.00 45.09 182 LYS A N 1
ATOM 1416 C CA . LYS A 1 182 ? -17.766 -9.115 -11.285 1.00 45.09 182 LYS A CA 1
ATOM 1417 C C . LYS A 1 182 ? -16.389 -9.604 -11.676 1.00 45.09 182 LYS A C 1
ATOM 1419 O O . LYS A 1 182 ? -15.762 -8.870 -12.469 1.00 45.09 182 LYS A O 1
#

Sequence (182 aa):
IAPALLERYLGQASEEDCIIAGPSGAGYVIPPLVPDLPAYIKETARICNDIGIRVVTSYIADPCRRVLRHLQRHSGDLLGYLAGYAVVTRTLRVCHRDFIFFSNQIPKVEEIALPAEQLLGKVRMMITATSERPAFIAIHLFAYRTTIADVAEFAQKIADPNVHIVRADEFLTLLAMNENLK